Protein AF-D5C472-F1 (afdb_monomer_lite)

Organism: Nitrosococcus halophilus (strain Nc4) (NCBI:txid472759)

Sequence (67 aa):
MKVIFFLSALLLTLANTTHIGKVVGISDGDTLTLLTSAKEQVKVRLAEIDTTREGATLRQPGKAGSL

InterPro domains:
  IPR035437 SNase-like, OB-fold superfamily [G3DSA:2.40.50.90] (13-66)
  IPR035437 SNase-like, OB-fold superfamily [SSF50199] (12-55)

Secondary structure (DSSP, 8-state):
-HHHHHHHHHHHHTT-----EEEEEEEETTEEEEEETTS-EEEEE-TT-----TT-----TT-----

Structure (mmCIF, N/CA/C/O backbone):
data_AF-D5C472-F1
#
_entry.id   AF-D5C472-F1
#
loop_
_atom_site.group_PDB
_atom_site.id
_atom_site.type_symbol
_atom_site.label_atom_id
_atom_site.label_alt_id
_atom_site.label_comp_id
_atom_site.label_asym_id
_atom_site.label_entity_id
_atom_site.label_seq_id
_atom_site.pdbx_PDB_ins_code
_atom_site.Cartn_x
_atom_site.Cartn_y
_atom_site.Cartn_z
_atom_site.occupancy
_atom_site.B_iso_or_equiv
_atom_site.auth_seq_id
_atom_site.auth_comp_id
_atom_site.auth_asym_id
_atom_site.auth_atom_id
_atom_site.pdbx_PDB_model_num
ATOM 1 N N . MET A 1 1 ? 26.074 23.401 8.661 1.00 60.25 1 MET A N 1
ATOM 2 C CA . MET A 1 1 ? 25.603 22.631 7.483 1.00 60.25 1 MET A CA 1
ATOM 3 C C . MET A 1 1 ? 25.618 21.112 7.690 1.00 60.25 1 MET A C 1
ATOM 5 O O . MET A 1 1 ? 24.632 20.476 7.359 1.00 60.25 1 MET A O 1
ATOM 9 N N . LYS A 1 2 ? 26.667 20.518 8.286 1.00 72.31 2 LYS A N 1
ATOM 10 C CA . LYS A 1 2 ? 26.759 19.057 8.514 1.00 72.31 2 LYS A CA 1
ATOM 11 C C . LYS A 1 2 ? 25.674 18.492 9.443 1.00 72.31 2 LYS A C 1
ATOM 13 O O . LYS A 1 2 ? 25.075 17.483 9.111 1.00 72.31 2 LYS A O 1
ATOM 18 N N . VAL A 1 3 ? 25.365 19.174 10.550 1.00 82.06 3 VAL A N 1
ATOM 19 C CA . VAL A 1 3 ? 24.317 18.738 11.499 1.00 82.06 3 VAL A CA 1
ATOM 20 C C . VAL A 1 3 ? 22.944 18.644 10.833 1.00 82.06 3 VAL A C 1
ATOM 22 O O . VAL A 1 3 ? 22.223 17.688 11.070 1.00 82.06 3 VAL A O 1
ATOM 25 N N . ILE A 1 4 ? 22.611 19.588 9.950 1.00 85.12 4 ILE A N 1
ATOM 26 C CA . ILE A 1 4 ? 21.332 19.588 9.225 1.00 85.12 4 ILE A CA 1
ATOM 27 C C . ILE A 1 4 ? 21.258 18.390 8.271 1.00 85.12 4 ILE A C 1
ATOM 29 O O . ILE A 1 4 ? 20.231 17.729 8.223 1.00 85.12 4 ILE A O 1
ATOM 33 N N . PHE A 1 5 ? 22.354 18.070 7.576 1.00 81.75 5 PHE A N 1
ATOM 34 C CA . PHE A 1 5 ? 22.429 16.904 6.690 1.00 81.75 5 PHE A CA 1
ATOM 35 C C . PHE A 1 5 ? 22.308 15.574 7.454 1.00 81.75 5 PHE A C 1
ATOM 37 O O . PHE A 1 5 ? 21.601 14.665 7.024 1.00 81.75 5 PHE A O 1
ATOM 44 N N . PHE A 1 6 ? 22.953 15.470 8.619 1.00 82.00 6 PHE A N 1
ATOM 45 C CA . PHE A 1 6 ? 22.818 14.299 9.489 1.00 82.00 6 PHE A CA 1
ATOM 46 C C . PHE A 1 6 ? 21.406 14.170 10.068 1.00 82.00 6 PHE A C 1
ATOM 48 O O . PHE A 1 6 ? 20.866 13.068 10.118 1.00 82.00 6 PHE A O 1
ATOM 55 N N . LEU A 1 7 ? 20.785 15.288 10.449 1.00 84.56 7 LEU A N 1
ATOM 56 C CA . LEU A 1 7 ? 19.419 15.294 10.955 1.00 84.56 7 LEU A CA 1
ATOM 57 C C . LEU A 1 7 ? 18.427 14.901 9.852 1.00 84.56 7 LEU A C 1
ATOM 59 O O . LEU A 1 7 ? 17.592 14.036 10.079 1.00 84.56 7 LEU A O 1
ATOM 63 N N . SER A 1 8 ? 18.557 15.438 8.633 1.00 83.75 8 SER A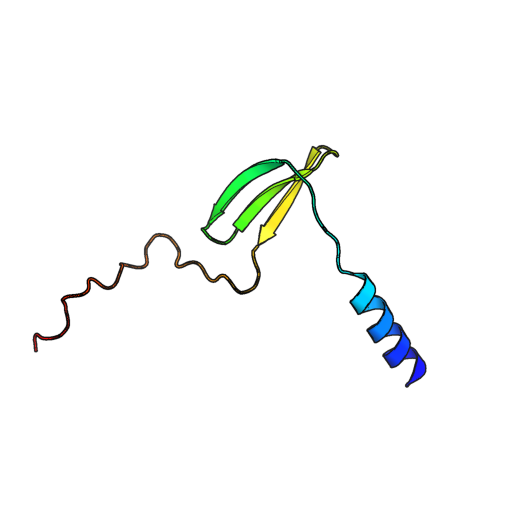 N 1
ATOM 64 C CA . SER A 1 8 ? 17.668 15.065 7.525 1.00 83.75 8 SER A CA 1
ATOM 65 C C . SER A 1 8 ? 17.782 13.586 7.160 1.00 83.75 8 SER A C 1
ATOM 67 O O . SER A 1 8 ? 16.763 12.932 6.968 1.00 83.75 8 SER A O 1
ATOM 69 N N . ALA A 1 9 ? 19.000 13.036 7.116 1.00 81.50 9 ALA A N 1
ATOM 70 C CA . ALA A 1 9 ? 19.208 11.619 6.823 1.00 81.50 9 ALA A CA 1
ATOM 71 C C . ALA A 1 9 ? 18.586 10.702 7.895 1.00 81.50 9 ALA A C 1
ATOM 73 O O . ALA A 1 9 ? 18.038 9.654 7.560 1.00 81.50 9 ALA A O 1
ATOM 74 N N . LEU A 1 10 ? 18.614 11.118 9.166 1.00 83.31 10 LEU A N 1
ATOM 75 C CA . LEU A 1 10 ? 18.002 10.381 10.273 1.00 83.31 10 LEU A CA 1
ATOM 76 C C . LEU A 1 10 ? 16.464 10.393 10.222 1.00 83.31 10 LEU A C 1
ATOM 78 O O . LEU A 1 10 ? 15.840 9.409 10.604 1.00 83.31 10 LEU A O 1
ATOM 82 N N . LEU A 1 11 ? 15.836 11.469 9.733 1.00 81.12 11 LEU A N 1
ATOM 83 C CA . LEU A 1 11 ? 14.374 11.509 9.583 1.00 81.12 11 LEU A CA 1
ATOM 84 C C . LEU A 1 11 ? 13.861 10.578 8.470 1.00 81.12 11 LEU A C 1
ATOM 86 O O . LEU A 1 11 ? 12.762 10.044 8.595 1.00 81.12 11 LEU A O 1
ATOM 90 N N . LEU A 1 12 ? 14.637 10.354 7.402 1.00 75.38 12 LEU A N 1
ATOM 91 C CA . LEU A 1 12 ? 14.214 9.495 6.286 1.00 75.38 12 LEU A CA 1
ATOM 92 C C . LEU A 1 12 ? 14.124 8.010 6.673 1.00 75.38 12 LEU A C 1
ATOM 94 O O . LEU A 1 12 ? 13.250 7.305 6.176 1.00 75.38 12 LEU A O 1
ATOM 98 N N . THR A 1 13 ? 14.986 7.519 7.567 1.00 70.81 13 THR A N 1
ATO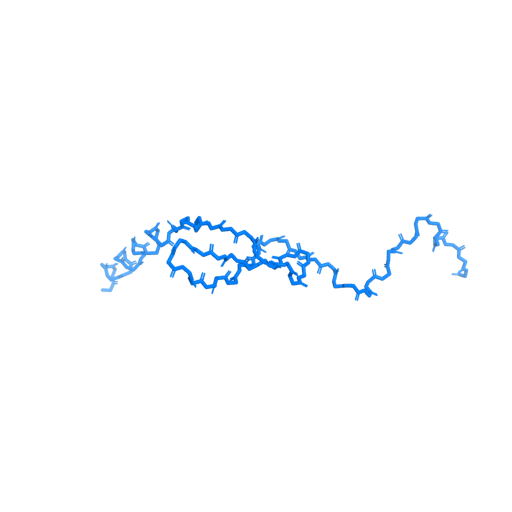M 99 C CA . THR A 1 13 ? 14.991 6.097 7.969 1.00 70.81 13 THR A CA 1
ATOM 100 C C . THR A 1 13 ? 13.785 5.710 8.830 1.00 70.81 13 THR A C 1
ATOM 102 O O . THR A 1 13 ? 13.407 4.539 8.874 1.00 70.81 13 THR A O 1
ATOM 105 N N . LEU A 1 14 ? 13.145 6.693 9.470 1.00 68.69 14 LEU A N 1
ATOM 106 C CA . LEU A 1 14 ? 11.939 6.524 10.285 1.00 68.69 14 LEU A CA 1
ATOM 107 C C . LEU A 1 14 ? 10.647 6.438 9.452 1.00 68.69 14 LEU A C 1
ATOM 109 O O . LEU A 1 14 ? 9.599 6.113 10.000 1.00 68.69 14 LEU A O 1
ATOM 113 N N . ALA A 1 15 ? 10.694 6.706 8.143 1.00 68.88 15 ALA A N 1
ATOM 114 C CA . ALA A 1 15 ? 9.504 6.773 7.289 1.00 68.88 15 ALA A CA 1
ATOM 115 C C . ALA A 1 15 ? 8.978 5.403 6.804 1.00 68.88 15 ALA A C 1
ATOM 117 O O . ALA A 1 15 ? 8.050 5.346 5.997 1.00 6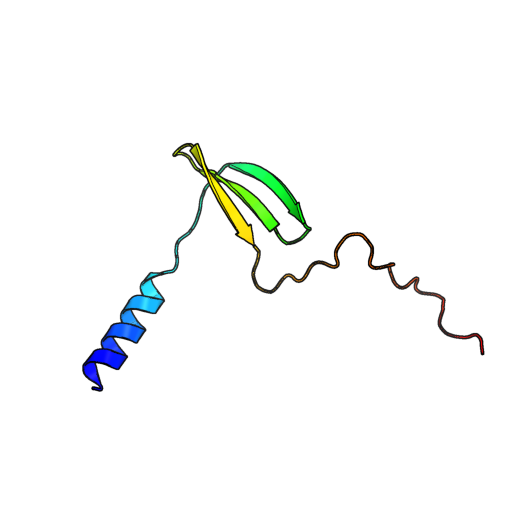8.88 15 ALA A O 1
ATOM 118 N N . ASN A 1 16 ? 9.539 4.291 7.289 1.00 70.75 16 ASN A N 1
ATOM 119 C CA . ASN A 1 16 ? 9.091 2.947 6.929 1.00 70.75 16 ASN A CA 1
ATOM 120 C C . ASN A 1 16 ? 7.816 2.588 7.701 1.00 70.75 16 ASN A C 1
ATOM 122 O O . ASN A 1 16 ? 7.869 2.209 8.870 1.00 70.75 16 ASN A O 1
ATOM 126 N N . THR A 1 17 ? 6.664 2.708 7.043 1.00 78.06 17 THR A N 1
ATOM 127 C CA . THR A 1 17 ? 5.360 2.364 7.620 1.00 78.06 17 THR A CA 1
ATOM 128 C C . THR A 1 17 ? 4.772 1.122 6.955 1.00 78.06 17 THR A C 1
ATOM 130 O O . THR A 1 17 ? 4.895 0.925 5.748 1.00 78.06 17 THR A O 1
ATOM 133 N N . THR A 1 18 ? 4.137 0.262 7.751 1.00 86.75 18 THR A N 1
ATOM 134 C CA . THR A 1 18 ? 3.399 -0.905 7.250 1.00 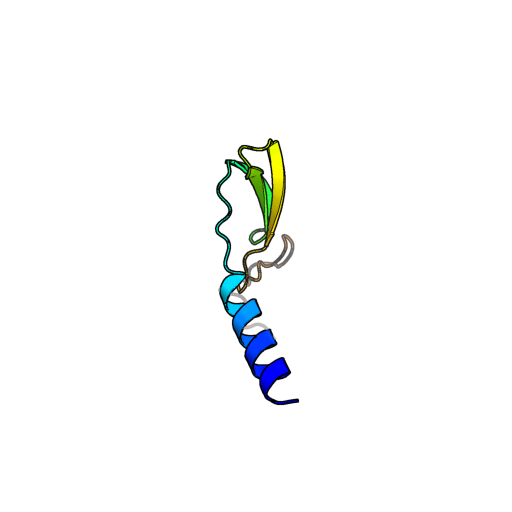86.75 18 THR A CA 1
ATOM 135 C C . THR A 1 18 ? 1.920 -0.559 7.179 1.00 86.75 18 THR A C 1
ATOM 137 O O . THR A 1 18 ? 1.307 -0.218 8.190 1.00 86.75 18 THR A O 1
ATOM 140 N N . HIS A 1 19 ? 1.325 -0.688 5.995 1.00 87.94 19 HIS A N 1
ATOM 141 C CA . HIS A 1 19 ? -0.113 -0.515 5.816 1.00 87.94 19 HIS A CA 1
ATOM 142 C C . HIS A 1 19 ? -0.828 -1.864 5.932 1.00 87.94 19 HIS A C 1
ATOM 144 O O . HIS A 1 19 ? -0.574 -2.777 5.150 1.00 87.94 19 HIS A O 1
ATOM 150 N N . ILE A 1 20 ? -1.747 -1.978 6.895 1.00 92.44 20 ILE A N 1
ATOM 151 C CA . ILE A 1 20 ? -2.613 -3.150 7.071 1.00 92.44 20 ILE A CA 1
ATOM 152 C C . ILE A 1 20 ? -4.034 -2.763 6.665 1.00 92.44 20 ILE A C 1
ATOM 154 O O . ILE A 1 20 ? -4.581 -1.761 7.132 1.00 92.44 20 ILE A O 1
ATOM 158 N N . GLY A 1 21 ? -4.646 -3.561 5.796 1.00 93.94 21 GLY A N 1
ATOM 159 C CA . GLY A 1 21 ? -5.999 -3.314 5.318 1.00 93.94 21 GLY A CA 1
ATOM 160 C C . GLY A 1 21 ? -6.533 -4.454 4.464 1.00 93.94 21 GLY A C 1
ATOM 161 O O . GLY A 1 21 ? -5.804 -5.372 4.087 1.00 93.94 21 GLY A O 1
ATOM 162 N N . LYS A 1 22 ? -7.826 -4.389 4.151 1.00 95.81 22 LYS A N 1
ATOM 163 C CA . LYS A 1 22 ? -8.473 -5.317 3.224 1.00 95.81 22 LYS A CA 1
ATOM 164 C C . LYS A 1 22 ? -8.200 -4.866 1.795 1.00 95.81 22 LYS A C 1
ATOM 166 O O . LYS A 1 22 ? -8.466 -3.718 1.461 1.00 95.81 22 LYS A O 1
ATOM 171 N N . VAL A 1 23 ? -7.742 -5.763 0.929 1.00 95.69 23 VAL A N 1
ATOM 172 C CA . VAL A 1 23 ? -7.660 -5.461 -0.507 1.00 95.69 23 VAL A CA 1
ATOM 173 C C . VAL A 1 23 ? -9.078 -5.375 -1.066 1.00 95.69 23 VAL A C 1
ATOM 175 O O . VAL A 1 23 ? -9.853 -6.326 -0.957 1.00 95.69 23 VAL A O 1
ATOM 178 N N . VAL A 1 24 ? -9.431 -4.217 -1.621 1.00 96.06 24 VAL A N 1
ATOM 179 C CA . VAL A 1 24 ? -10.768 -3.945 -2.180 1.00 96.06 24 VAL A CA 1
ATOM 180 C C . VAL A 1 24 ? -10.749 -3.711 -3.686 1.00 96.06 24 VAL A C 1
ATOM 182 O O . VAL A 1 24 ? -11.805 -3.711 -4.310 1.00 96.06 24 VAL A O 1
ATOM 185 N N . GLY A 1 25 ? -9.568 -3.555 -4.282 1.00 94.69 25 GLY A N 1
ATOM 186 C CA . GLY A 1 25 ? -9.415 -3.435 -5.725 1.00 94.69 25 GLY A CA 1
ATOM 187 C C . GLY A 1 25 ? -7.992 -3.728 -6.180 1.00 94.69 25 GLY A C 1
ATOM 188 O O . GLY A 1 25 ? -7.036 -3.502 -5.439 1.00 94.69 25 GLY A O 1
ATOM 189 N N . ILE A 1 26 ? -7.864 -4.206 -7.413 1.00 91.88 26 ILE A N 1
ATOM 190 C CA . ILE A 1 26 ? -6.598 -4.401 -8.128 1.00 91.88 26 ILE A CA 1
ATOM 191 C C . ILE A 1 26 ? -6.759 -3.648 -9.452 1.00 91.88 26 ILE A C 1
ATOM 193 O O . ILE A 1 26 ? -7.763 -3.842 -10.131 1.00 91.8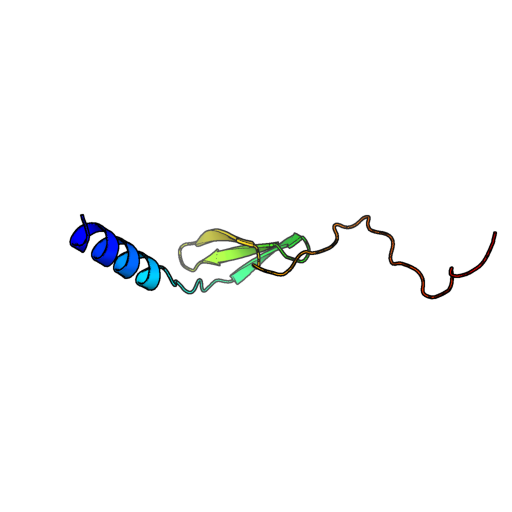8 26 ILE A O 1
ATOM 197 N N . SER A 1 27 ? -5.860 -2.706 -9.749 1.00 86.19 27 SER A N 1
ATOM 198 C CA . SER A 1 27 ? -5.961 -1.823 -10.927 1.00 86.19 27 SER A CA 1
ATOM 199 C C . SER A 1 27 ? -5.138 -2.334 -12.104 1.00 86.19 27 SER A C 1
ATOM 201 O O . SER A 1 27 ? -5.660 -2.459 -13.201 1.00 86.19 27 SER A O 1
ATOM 203 N N . ASP A 1 28 ? -3.870 -2.639 -11.852 1.00 79.25 28 ASP A N 1
ATOM 204 C CA . ASP A 1 28 ? -2.900 -3.189 -12.800 1.00 79.25 28 ASP A CA 1
ATOM 205 C C . ASP A 1 28 ? -2.127 -4.300 -12.053 1.00 79.25 28 ASP A C 1
ATOM 207 O O . ASP A 1 28 ? -2.293 -4.450 -10.838 1.00 79.25 28 ASP A O 1
ATOM 211 N N . GLY A 1 29 ? -1.272 -5.081 -12.723 1.00 79.75 29 GLY A N 1
ATOM 212 C CA . GLY A 1 29 ? -0.545 -6.180 -12.057 1.00 79.75 29 GLY A CA 1
ATOM 213 C C . GLY A 1 29 ? 0.423 -5.750 -10.942 1.00 79.75 29 GLY A C 1
ATOM 214 O O . GLY A 1 29 ? 0.837 -6.588 -10.145 1.00 79.75 29 GLY A O 1
ATOM 215 N N . ASP A 1 30 ? 0.737 -4.456 -10.835 1.00 88.06 30 ASP A N 1
ATOM 216 C CA . ASP A 1 30 ? 1.601 -3.858 -9.809 1.00 88.06 30 ASP A CA 1
ATOM 217 C C . ASP A 1 30 ? 0.852 -2.927 -8.834 1.00 88.06 30 ASP A C 1
ATOM 219 O O . ASP A 1 30 ? 1.449 -2.425 -7.878 1.00 88.06 30 ASP A O 1
ATOM 223 N N . THR A 1 31 ? -0.436 -2.657 -9.067 1.00 91.00 31 THR A N 1
ATOM 224 C CA . THR A 1 31 ? -1.171 -1.589 -8.377 1.00 91.00 31 THR A CA 1
ATOM 225 C C . THR A 1 31 ? -2.441 -2.125 -7.728 1.00 91.00 31 THR A C 1
ATOM 227 O O . THR A 1 31 ? -3.355 -2.600 -8.405 1.00 91.00 31 THR A O 1
ATOM 230 N N . LEU A 1 32 ? -2.544 -1.977 -6.405 1.00 93.81 32 LEU A N 1
ATOM 231 C CA . LEU A 1 32 ? -3.679 -2.433 -5.599 1.00 93.81 32 LEU A CA 1
ATOM 232 C C . LEU A 1 32 ? -4.252 -1.318 -4.718 1.00 93.81 32 LEU A C 1
ATOM 234 O O . LEU A 1 32 ? -3.595 -0.319 -4.429 1.00 93.81 32 LEU A O 1
ATOM 238 N N . THR A 1 33 ? -5.501 -1.484 -4.292 1.00 95.94 33 THR A N 1
ATOM 239 C CA . THR A 1 33 ? -6.206 -0.560 -3.395 1.00 95.94 33 THR A CA 1
ATOM 240 C C . THR A 1 33 ? -6.566 -1.272 -2.095 1.00 95.94 33 THR A C 1
ATOM 242 O O . THR A 1 33 ? -7.291 -2.273 -2.096 1.00 95.94 33 THR A O 1
ATOM 245 N N . LEU A 1 34 ? -6.062 -0.739 -0.983 1.00 96.06 34 LEU A N 1
ATOM 246 C CA . LEU A 1 34 ? -6.324 -1.203 0.377 1.00 96.06 34 LEU A CA 1
ATOM 247 C C . LEU A 1 34 ? -7.397 -0.336 1.026 1.00 96.06 34 LEU A C 1
ATOM 249 O O . LEU A 1 34 ? -7.308 0.887 0.992 1.00 96.06 34 LEU A O 1
ATOM 253 N N . LEU A 1 35 ? -8.362 -0.972 1.679 1.00 96.88 35 LEU A N 1
ATOM 254 C CA . LEU A 1 35 ? -9.258 -0.350 2.641 1.00 96.88 35 LEU A CA 1
ATOM 255 C C . LEU A 1 35 ? -8.691 -0.571 4.043 1.00 96.88 35 LEU A C 1
ATOM 257 O O . LEU A 1 35 ? -8.646 -1.704 4.534 1.00 96.88 35 LEU A O 1
ATOM 261 N N . THR A 1 36 ? -8.243 0.503 4.680 1.00 94.44 36 THR A N 1
ATOM 262 C CA . THR A 1 36 ? -7.715 0.457 6.047 1.00 94.44 36 THR A CA 1
ATOM 263 C C . THR A 1 36 ? -8.848 0.288 7.062 1.00 94.44 36 THR A C 1
ATOM 265 O O . THR A 1 36 ? -10.027 0.487 6.756 1.00 94.44 36 THR A O 1
ATOM 268 N N . SER A 1 37 ? -8.506 -0.027 8.313 1.00 93.19 37 SER A N 1
ATOM 269 C CA . SER A 1 37 ? -9.484 -0.079 9.413 1.00 93.19 37 SER A CA 1
ATOM 270 C C . SER A 1 37 ? -10.192 1.262 9.655 1.00 93.19 37 SER A C 1
ATOM 272 O O . SER A 1 37 ? -11.327 1.276 10.123 1.00 93.19 37 SER A O 1
ATOM 274 N N . ALA A 1 38 ? -9.558 2.381 9.284 1.00 94.81 38 ALA A N 1
ATOM 275 C CA . ALA A 1 38 ? -10.149 3.720 9.324 1.00 94.81 38 ALA A CA 1
ATOM 276 C C . ALA A 1 38 ? -11.127 3.990 8.160 1.00 94.81 38 ALA A C 1
ATOM 278 O O . ALA A 1 38 ? -11.650 5.093 8.039 1.00 94.81 38 ALA A O 1
ATOM 279 N N . LYS A 1 39 ? -11.395 2.985 7.312 1.00 94.00 39 LYS A N 1
ATOM 280 C CA . LYS A 1 39 ? -12.172 3.091 6.065 1.00 94.00 39 LYS A CA 1
ATOM 281 C C . LYS A 1 39 ? -11.565 4.054 5.040 1.00 94.00 39 LYS A C 1
ATOM 283 O O . LYS A 1 39 ? -12.264 4.531 4.148 1.00 94.00 39 LYS A O 1
ATOM 288 N N . GLU A 1 40 ? -10.263 4.295 5.130 1.00 95.00 40 GLU A N 1
ATOM 289 C CA . GLU A 1 40 ? -9.526 5.055 4.127 1.00 95.00 40 GLU A CA 1
ATOM 290 C C . GLU A 1 40 ? -9.065 4.129 3.007 1.00 95.00 40 GLU A C 1
ATOM 292 O O . GLU A 1 40 ? -8.690 2.979 3.247 1.00 95.00 40 GLU A O 1
ATOM 297 N N . GLN A 1 41 ? -9.088 4.638 1.778 1.00 96.12 41 GLN A N 1
ATOM 298 C CA . GLN A 1 41 ? -8.600 3.912 0.614 1.00 96.12 41 GLN A CA 1
ATOM 299 C C . GLN A 1 41 ? -7.186 4.371 0.275 1.00 96.12 41 GLN A C 1
ATOM 301 O O . GLN A 1 41 ? -6.970 5.529 -0.078 1.00 96.12 41 GLN A O 1
ATOM 306 N N . VAL A 1 42 ? -6.232 3.448 0.355 1.00 94.50 42 VAL A N 1
ATOM 307 C CA . VAL A 1 42 ? -4.824 3.686 0.032 1.00 94.50 42 VAL A CA 1
ATOM 308 C C . VAL A 1 42 ? -4.489 2.933 -1.246 1.00 94.50 42 VAL A C 1
ATOM 310 O O . VAL A 1 42 ? -4.621 1.710 -1.308 1.00 94.50 42 VAL A O 1
ATOM 313 N N . LYS A 1 43 ? -4.047 3.661 -2.273 1.00 93.38 43 LYS A N 1
ATOM 314 C CA . LYS A 1 43 ? -3.524 3.062 -3.503 1.00 93.38 43 LYS A CA 1
ATOM 315 C C . LYS A 1 43 ? -2.038 2.768 -3.316 1.00 93.38 43 LYS A C 1
ATOM 317 O O . LYS A 1 43 ? -1.259 3.680 -3.056 1.00 93.38 43 LYS A O 1
ATOM 322 N N . VAL A 1 44 ? -1.666 1.501 -3.448 1.00 91.50 44 VAL A N 1
ATOM 323 C CA . VAL A 1 44 ? -0.293 1.018 -3.296 1.00 91.50 44 VAL A CA 1
ATOM 324 C C . VAL A 1 44 ? 0.199 0.525 -4.642 1.00 91.50 44 VAL A C 1
ATOM 326 O O . VAL A 1 44 ? -0.441 -0.318 -5.268 1.00 91.50 44 VAL A O 1
ATOM 329 N N . ARG A 1 45 ? 1.348 1.052 -5.062 1.00 89.81 45 ARG A N 1
ATOM 330 C CA . ARG A 1 45 ? 2.091 0.571 -6.221 1.00 89.81 45 ARG A CA 1
ATOM 331 C C . ARG A 1 45 ? 3.331 -0.155 -5.726 1.00 89.81 45 ARG A C 1
ATOM 333 O O . ARG A 1 45 ? 4.092 0.404 -4.935 1.00 89.81 45 ARG A O 1
ATOM 340 N N . LEU A 1 46 ? 3.498 -1.400 -6.144 1.00 87.25 46 LEU A N 1
ATOM 341 C CA . LEU A 1 46 ? 4.634 -2.218 -5.747 1.00 87.25 46 LEU A CA 1
ATOM 342 C C . LEU A 1 46 ? 5.889 -1.676 -6.435 1.00 87.25 46 LEU A C 1
ATOM 344 O O . LEU A 1 46 ? 5.960 -1.609 -7.660 1.00 87.25 46 LEU A O 1
ATOM 348 N N . ALA A 1 47 ? 6.866 -1.242 -5.640 1.00 82.25 47 ALA A N 1
ATOM 349 C CA . ALA A 1 47 ? 8.166 -0.858 -6.171 1.00 82.25 47 ALA A CA 1
ATOM 350 C C . ALA A 1 47 ? 8.829 -2.079 -6.829 1.00 82.25 47 ALA A C 1
ATOM 352 O O . ALA A 1 47 ? 8.632 -3.205 -6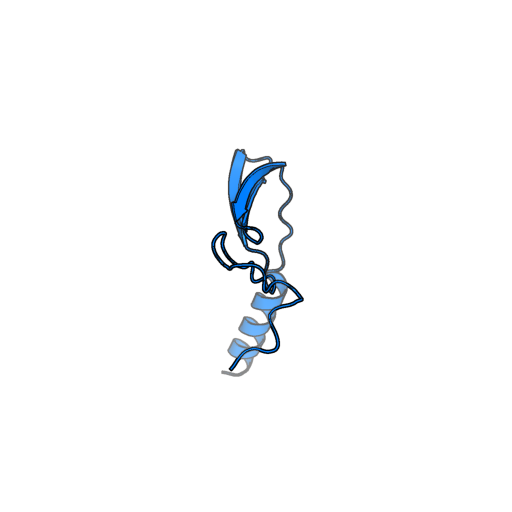.379 1.00 82.25 47 ALA A O 1
ATOM 353 N N . GLU A 1 48 ? 9.599 -1.845 -7.893 1.00 80.62 48 GLU A N 1
ATOM 354 C CA . GLU A 1 48 ? 10.385 -2.862 -8.620 1.00 80.62 48 GLU A CA 1
ATOM 355 C C . GLU A 1 48 ? 9.583 -3.906 -9.418 1.00 80.62 48 GLU A C 1
ATOM 357 O O . GLU A 1 48 ? 10.171 -4.657 -10.195 1.00 80.62 48 GLU A O 1
ATOM 362 N N . ILE A 1 49 ? 8.252 -3.918 -9.312 1.00 78.88 49 ILE A N 1
ATOM 363 C CA . ILE A 1 49 ? 7.388 -4.714 -10.186 1.00 78.88 49 ILE A CA 1
ATOM 364 C C . ILE A 1 49 ? 6.880 -3.809 -11.304 1.00 78.88 49 ILE A C 1
ATOM 366 O O . ILE A 1 49 ? 5.963 -3.018 -11.107 1.00 78.88 49 ILE A O 1
ATOM 370 N N . ASP A 1 50 ? 7.474 -3.931 -12.491 1.00 71.50 50 ASP A N 1
ATOM 371 C CA . ASP A 1 50 ? 6.931 -3.317 -13.702 1.00 71.50 50 ASP A CA 1
ATOM 372 C C . ASP A 1 50 ? 6.056 -4.345 -14.416 1.00 71.50 50 ASP A C 1
ATOM 374 O O . ASP A 1 50 ? 6.542 -5.326 -14.984 1.00 71.50 50 ASP A O 1
ATOM 378 N N . THR A 1 51 ? 4.739 -4.172 -14.322 1.00 68.94 51 THR A N 1
ATOM 379 C CA . THR A 1 51 ? 3.821 -5.061 -15.033 1.00 68.94 51 THR A CA 1
ATOM 380 C C . THR A 1 51 ? 3.641 -4.553 -16.452 1.00 68.94 51 THR A C 1
ATOM 382 O O . THR A 1 51 ? 3.228 -3.415 -16.675 1.00 68.94 51 THR A O 1
ATOM 385 N N . THR A 1 52 ? 3.855 -5.431 -17.432 1.00 61.91 52 THR A N 1
ATOM 386 C CA . THR A 1 52 ? 3.389 -5.188 -18.794 1.00 61.91 52 THR A CA 1
ATOM 387 C C . THR A 1 52 ? 1.874 -4.999 -18.792 1.00 61.91 52 THR A C 1
ATOM 389 O O . THR A 1 52 ? 1.129 -5.941 -18.526 1.00 61.91 52 THR A O 1
ATOM 392 N N . ARG A 1 53 ? 1.420 -3.780 -19.092 1.00 58.44 53 ARG A N 1
ATOM 393 C CA . ARG A 1 53 ? 0.001 -3.442 -19.261 1.00 58.44 53 ARG A CA 1
ATOM 394 C C . ARG A 1 53 ? -0.660 -4.409 -20.253 1.00 58.44 53 ARG A C 1
ATOM 396 O O . ARG A 1 53 ? -0.037 -4.782 -21.252 1.00 58.44 53 ARG A O 1
ATOM 403 N N . GLU A 1 54 ? -1.907 -4.801 -19.984 1.00 57.12 54 GLU A N 1
ATOM 404 C CA . GLU A 1 54 ? -2.712 -5.611 -20.908 1.00 57.12 54 GLU A CA 1
ATOM 405 C C . GLU A 1 54 ? -2.645 -4.998 -22.317 1.00 57.12 54 GLU A C 1
ATOM 407 O O . GLU A 1 54 ? -3.079 -3.869 -22.546 1.00 57.12 54 GLU A O 1
ATOM 412 N N . GLY A 1 55 ? -1.986 -5.710 -23.236 1.00 53.78 55 GLY A N 1
ATOM 413 C CA . GLY A 1 55 ? -1.637 -5.215 -24.572 1.00 53.78 55 GLY A CA 1
ATOM 414 C C . GLY A 1 55 ? -0.207 -5.543 -25.010 1.00 53.78 55 GLY A C 1
ATOM 415 O O . GLY A 1 55 ? 0.056 -5.627 -26.211 1.00 53.78 55 GLY A O 1
ATOM 416 N N . ALA A 1 56 ? 0.714 -5.813 -24.079 1.00 54.12 56 ALA A N 1
ATOM 417 C CA . ALA A 1 56 ? 2.002 -6.393 -24.444 1.00 54.12 56 ALA A CA 1
ATOM 418 C C . ALA A 1 56 ? 1.798 -7.865 -24.825 1.00 54.12 56 ALA A C 1
ATOM 420 O O . ALA A 1 56 ? 1.721 -8.754 -23.980 1.00 54.12 56 ALA A O 1
ATOM 421 N N . THR A 1 57 ? 1.673 -8.104 -26.129 1.00 50.94 57 THR A N 1
ATOM 422 C CA . THR A 1 57 ? 1.761 -9.430 -26.744 1.00 50.94 57 THR A CA 1
ATOM 423 C C . THR A 1 57 ? 2.866 -10.240 -26.071 1.00 50.94 57 THR A C 1
ATOM 425 O O . THR A 1 57 ? 4.040 -9.867 -26.122 1.00 50.94 57 THR A O 1
ATOM 428 N N . LEU A 1 58 ? 2.491 -11.366 -25.461 1.00 62.31 58 LEU A N 1
ATOM 429 C CA . LEU A 1 58 ? 3.448 -12.385 -25.056 1.00 62.31 58 LEU A CA 1
ATOM 430 C C . LEU A 1 58 ? 4.271 -12.740 -26.296 1.00 62.31 58 LEU A C 1
ATOM 432 O O . LEU A 1 58 ? 3.713 -13.166 -27.312 1.00 62.31 58 LEU A O 1
ATOM 436 N N . ARG A 1 59 ? 5.593 -12.548 -26.239 1.00 56.72 59 ARG A N 1
ATOM 437 C CA . ARG A 1 59 ? 6.503 -13.133 -27.226 1.00 56.72 59 ARG A CA 1
ATOM 438 C C . ARG A 1 59 ? 6.242 -14.634 -27.224 1.00 56.72 59 ARG A C 1
ATOM 440 O O . ARG A 1 59 ? 6.644 -15.332 -26.299 1.00 56.72 59 ARG A O 1
ATOM 447 N N . GLN A 1 60 ? 5.529 -15.106 -28.241 1.00 63.78 60 GLN A N 1
ATOM 448 C CA . GLN A 1 60 ? 5.302 -16.525 -28.451 1.00 63.78 60 GLN A CA 1
ATOM 449 C C . GLN A 1 60 ? 6.678 -17.186 -28.609 1.00 63.78 60 GLN A C 1
ATOM 451 O O . GLN A 1 60 ? 7.440 -16.774 -29.494 1.00 63.78 60 GLN A O 1
ATOM 456 N N . PRO A 1 61 ? 7.031 -18.172 -27.769 1.00 46.12 61 PRO A N 1
ATOM 457 C CA . PRO A 1 61 ? 8.240 -18.948 -27.974 1.00 46.12 61 PRO A CA 1
ATOM 458 C C . PRO A 1 61 ? 8.030 -19.759 -29.259 1.00 46.12 61 PRO A C 1
ATOM 460 O O . PRO A 1 61 ? 7.307 -20.748 -29.265 1.00 46.12 61 PRO A O 1
ATOM 463 N N . GLY A 1 62 ? 8.574 -19.269 -30.378 1.00 55.78 62 GLY A N 1
ATOM 464 C CA . GLY A 1 62 ? 8.403 -19.899 -31.692 1.00 55.78 62 GLY A CA 1
ATOM 465 C C . GLY A 1 62 ? 8.562 -18.994 -32.918 1.00 55.78 62 GLY A C 1
ATOM 466 O O . GLY A 1 62 ? 8.653 -19.513 -34.022 1.00 55.78 62 GLY A O 1
ATOM 467 N N . LYS A 1 63 ? 8.640 -17.663 -32.773 1.00 54.62 63 LYS A N 1
ATOM 468 C CA . LYS A 1 63 ? 8.829 -16.737 -33.916 1.00 54.62 63 LYS A CA 1
ATOM 469 C C . LYS A 1 63 ? 10.269 -16.230 -34.091 1.00 54.62 63 LYS A C 1
ATOM 471 O O . LYS A 1 63 ? 10.489 -15.090 -34.487 1.00 54.62 63 LYS A O 1
ATOM 476 N N . ALA A 1 64 ? 11.255 -17.076 -33.796 1.00 56.81 64 ALA A N 1
ATOM 477 C CA . ALA A 1 64 ? 12.621 -16.869 -34.267 1.00 56.81 64 ALA A CA 1
ATOM 478 C C . ALA A 1 64 ? 12.773 -17.583 -35.617 1.00 56.81 64 ALA A C 1
ATOM 480 O O . ALA A 1 64 ? 12.790 -18.808 -35.661 1.00 56.81 64 ALA A O 1
ATOM 481 N N . GLY A 1 65 ? 12.863 -16.812 -36.700 1.00 55.97 65 GLY A N 1
ATOM 482 C CA . GLY A 1 65 ? 13.224 -17.321 -38.024 1.00 55.97 65 GLY A CA 1
ATOM 483 C C . GLY A 1 65 ? 12.092 -17.304 -39.047 1.00 55.97 65 GLY A C 1
ATOM 484 O O . GLY A 1 65 ? 11.462 -18.321 -39.309 1.00 55.97 65 GLY A O 1
ATOM 485 N N . SER A 1 66 ? 11.889 -16.158 -39.690 1.00 49.75 66 SER A N 1
ATOM 486 C CA . SER A 1 66 ? 11.630 -16.122 -41.129 1.00 49.75 66 SER A CA 1
ATOM 487 C C . SER A 1 66 ? 11.940 -14.717 -41.632 1.00 49.75 66 SER A C 1
ATOM 489 O O . SER A 1 66 ? 11.392 -13.755 -41.091 1.00 49.75 66 SER A O 1
ATOM 491 N N . LEU A 1 67 ? 12.779 -14.682 -42.673 1.00 47.34 67 LEU A N 1
ATOM 492 C CA . LEU A 1 67 ? 13.397 -13.549 -43.374 1.00 47.34 67 LEU A CA 1
ATOM 493 C C . LEU A 1 67 ? 14.748 -13.100 -42.810 1.00 47.34 67 LEU A C 1
ATOM 495 O O . LEU A 1 67 ? 14.792 -12.505 -41.713 1.00 47.34 67 LEU A O 1
#

Foldseek 3Di:
DVVVVVVVVVVVVVPDDDADFDFPDDDFPQWTWGQGPVRDIDIDGHPPDDGDGPPPPDPPVPPDDDD

Radius of gyration: 20.68 Å; chains: 1; bounding box: 39×42×55 Å

pLDDT: mean 78.27, std 15.37, range [46.12, 96.88]